Protein AF-A0A803LQV4-F1 (afdb_monomer)

Sequence (158 aa):
LRKDTLDCLPSLEFIVTSCVGIDHIDLSECRRRGISVANIGDAFSDDVADCAVGLLIDVLRKVSAAHRFVRAGSWPELEVFPLGSRFLVDGRIRGAGLDVFQNEPYVPKELFGLDNVVLSPHQAFFTPDSFKAAEDISVANLEAFFSNKPLISPIRRD

Solvent-accessible surface area (backbone atoms only — not comparable to full-atom values): 9248 Å² total; per-residue (Å²): 84,47,67,76,60,50,68,77,41,85,84,61,52,72,47,76,37,81,43,68,80,57,90,64,46,43,61,69,60,31,55,77,69,66,29,46,47,31,32,26,60,67,50,43,52,68,46,36,50,53,38,53,52,51,34,51,50,31,37,34,60,34,49,67,58,52,50,51,42,53,75,69,58,44,48,90,78,63,77,68,78,84,80,61,51,62,61,62,55,97,87,35,80,60,50,44,56,37,44,75,64,96,56,70,93,56,72,68,74,77,54,78,78,36,91,38,49,41,84,45,87,66,49,48,47,77,43,75,64,32,53,48,43,22,48,54,42,42,51,49,29,51,55,19,52,80,64,78,42,80,56,77,36,57,71,82,77,134

Structure (mmCIF, N/CA/C/O backbone):
data_AF-A0A803LQV4-F1
#
_entry.id   AF-A0A803LQV4-F1
#
loop_
_atom_site.group_PDB
_atom_site.id
_atom_site.type_symbol
_atom_site.label_atom_id
_atom_site.label_alt_id
_atom_site.label_comp_id
_atom_site.label_asym_id
_atom_site.label_entity_id
_atom_site.label_seq_id
_atom_site.pdbx_PDB_ins_code
_atom_site.Cartn_x
_atom_site.Cartn_y
_atom_site.Cartn_z
_atom_site.occupancy
_atom_site.B_iso_or_equiv
_atom_site.auth_seq_id
_atom_site.auth_comp_id
_atom_site.auth_asym_id
_atom_site.auth_atom_id
_atom_site.pdbx_PDB_model_num
ATOM 1 N N . LEU A 1 1 ? -13.040 -8.446 9.941 1.00 88.31 1 LEU A N 1
ATOM 2 C CA . LEU A 1 1 ? -14.122 -8.541 10.940 1.00 88.31 1 LEU A CA 1
ATOM 3 C C . LEU A 1 1 ? -15.467 -8.487 10.232 1.00 88.31 1 LEU A C 1
ATOM 5 O O . LEU A 1 1 ? -15.949 -7.410 9.905 1.00 88.31 1 LEU A O 1
ATOM 9 N N . ARG A 1 2 ? -16.019 -9.661 9.915 1.00 93.12 2 ARG A N 1
ATOM 10 C CA . ARG A 1 2 ? -17.361 -9.796 9.330 1.00 93.12 2 ARG A CA 1
ATOM 11 C C . ARG A 1 2 ? -18.373 -10.083 10.438 1.00 93.12 2 ARG A C 1
ATOM 13 O O . ARG A 1 2 ? -17.963 -10.414 11.551 1.00 93.12 2 ARG A O 1
ATOM 20 N N . LYS A 1 3 ? -19.665 -9.978 10.123 1.00 92.12 3 LYS A N 1
ATOM 21 C CA . LYS A 1 3 ? -20.773 -10.202 11.061 1.00 92.12 3 LYS A CA 1
ATOM 22 C C . LYS A 1 3 ? -20.588 -11.434 11.956 1.00 92.12 3 LYS A C 1
ATOM 24 O O . LYS A 1 3 ? -20.636 -11.279 13.168 1.00 92.12 3 LYS A O 1
ATOM 29 N N . ASP A 1 4 ? -20.271 -12.595 11.385 1.00 94.81 4 ASP A N 1
ATOM 30 C CA . ASP A 1 4 ? -20.110 -13.842 12.151 1.00 94.81 4 ASP A CA 1
ATOM 31 C C . ASP A 1 4 ? -19.009 -13.742 13.222 1.00 94.81 4 ASP A C 1
ATOM 33 O O . ASP A 1 4 ? -19.143 -14.269 14.320 1.00 94.81 4 ASP A O 1
ATOM 37 N N . THR A 1 5 ? -17.920 -13.016 12.938 1.00 95.56 5 THR A N 1
ATOM 38 C CA . THR A 1 5 ? -16.870 -12.745 13.932 1.00 95.56 5 THR A CA 1
ATOM 39 C C . THR A 1 5 ? -17.341 -11.749 14.987 1.00 95.56 5 THR A C 1
ATOM 41 O O . THR A 1 5 ? -17.034 -11.916 16.163 1.00 95.56 5 THR A O 1
ATOM 44 N N . LEU A 1 6 ? -18.076 -10.710 14.580 1.00 96.19 6 LEU A N 1
ATOM 45 C CA . LEU A 1 6 ? -18.623 -9.714 15.504 1.00 96.19 6 LEU A CA 1
ATOM 46 C C . LEU A 1 6 ? -19.654 -10.348 16.452 1.00 96.19 6 LEU A C 1
ATOM 48 O O . LEU A 1 6 ? -19.712 -9.972 17.618 1.00 96.19 6 LEU A O 1
ATOM 52 N N . ASP A 1 7 ? -20.451 -11.318 15.990 1.00 95.88 7 ASP A N 1
ATOM 53 C CA . ASP A 1 7 ? -21.406 -12.091 16.806 1.00 95.88 7 ASP A CA 1
ATOM 54 C C . ASP A 1 7 ? -20.731 -12.824 17.974 1.00 95.88 7 ASP A C 1
ATOM 56 O O . ASP A 1 7 ? -21.315 -12.928 19.051 1.00 95.88 7 ASP A O 1
ATOM 60 N N . CYS A 1 8 ? -19.477 -13.244 17.808 1.00 97.31 8 CYS A N 1
ATOM 61 C CA . CYS A 1 8 ? -18.690 -13.865 18.874 1.00 97.31 8 CYS A CA 1
ATOM 62 C C . CYS A 1 8 ? -18.144 -12.867 19.912 1.00 97.31 8 CYS A C 1
ATOM 64 O O . CYS A 1 8 ? -17.557 -13.295 20.905 1.00 97.31 8 CYS A O 1
ATOM 66 N N . LEU A 1 9 ? -18.299 -11.555 19.699 1.00 97.25 9 LEU A N 1
ATOM 67 C CA . LEU A 1 9 ? -17.712 -10.498 20.527 1.00 97.25 9 LEU A CA 1
ATOM 68 C C . LEU A 1 9 ? -18.803 -9.538 21.051 1.00 97.25 9 LEU A C 1
ATOM 70 O O . LEU A 1 9 ? -18.842 -8.370 20.661 1.00 97.25 9 LEU A O 1
ATOM 74 N N . PRO A 1 10 ? -19.707 -10.001 21.938 1.00 94.81 10 PRO A N 1
ATOM 75 C CA . PRO A 1 10 ? -20.885 -9.232 22.353 1.00 94.81 10 PRO A CA 1
ATOM 76 C C . PRO A 1 10 ? -20.559 -7.972 23.168 1.00 94.81 10 PRO A C 1
ATOM 78 O O . PRO A 1 10 ? -21.368 -7.050 23.193 1.00 94.81 10 PRO A O 1
ATOM 81 N N . SER A 1 11 ? -19.392 -7.925 23.816 1.00 97.44 11 SER A N 1
ATOM 82 C CA . SER A 1 11 ? -18.908 -6.771 24.590 1.00 97.44 11 SER A CA 1
ATOM 83 C C . SER A 1 11 ? -17.917 -5.899 23.811 1.00 97.44 11 SER A C 1
ATOM 85 O O . SER A 1 11 ? -17.228 -5.079 24.409 1.00 97.44 11 SER A O 1
ATOM 87 N N . LEU A 1 12 ? -17.755 -6.118 22.501 1.00 97.94 12 LEU A N 1
ATOM 88 C CA . LEU A 1 12 ? -16.858 -5.298 21.693 1.00 97.94 12 LEU A CA 1
ATOM 89 C C . LEU A 1 12 ? -17.450 -3.900 21.532 1.00 97.94 12 LEU A C 1
ATOM 91 O O . LEU A 1 12 ? -18.576 -3.764 21.068 1.00 97.94 12 LEU A O 1
ATOM 95 N N . GLU A 1 13 ? -16.667 -2.879 21.866 1.00 97.44 13 GLU A N 1
ATOM 96 C CA . GLU A 1 13 ? -17.078 -1.472 21.761 1.00 97.44 13 GLU A CA 1
ATOM 97 C C . GLU A 1 13 ? -16.186 -0.667 20.805 1.00 97.44 13 GLU A C 1
ATOM 99 O O . GLU A 1 13 ? -16.613 0.350 20.256 1.00 97.44 13 GLU A O 1
ATOM 104 N N . PHE A 1 14 ? -14.956 -1.133 20.561 1.00 97.44 14 PHE A N 1
ATOM 105 C CA . PHE A 1 14 ? -13.972 -0.406 19.769 1.00 97.44 14 PHE A CA 1
ATOM 106 C C . PHE A 1 14 ? -13.062 -1.325 18.954 1.00 97.44 14 PHE A C 1
ATOM 108 O O . PHE A 1 14 ? -12.591 -2.352 19.441 1.00 97.44 14 PHE A O 1
ATOM 115 N N . ILE A 1 15 ? -12.798 -0.925 17.710 1.00 96.81 15 ILE A N 1
ATOM 116 C CA . ILE A 1 15 ? -11.828 -1.544 16.808 1.00 96.81 15 ILE A CA 1
ATOM 117 C C . ILE A 1 15 ? -10.844 -0.462 16.357 1.00 96.81 15 ILE A C 1
ATOM 119 O O . ILE A 1 15 ? -11.254 0.549 15.789 1.00 96.81 15 ILE A O 1
ATOM 123 N N . VAL A 1 16 ? -9.549 -0.706 16.540 1.00 96.69 16 VAL A N 1
ATOM 124 C CA . VAL A 1 16 ? -8.472 0.085 15.933 1.00 96.69 16 VAL A CA 1
ATOM 125 C C . VAL A 1 16 ? -7.663 -0.804 14.995 1.00 96.69 16 VAL A C 1
ATOM 127 O O . VAL A 1 16 ? -7.296 -1.921 15.364 1.00 96.69 16 VAL A O 1
ATOM 130 N N . THR A 1 17 ? -7.406 -0.340 13.773 1.00 94.56 17 THR A N 1
ATOM 131 C CA . THR A 1 17 ? -6.538 -1.037 12.815 1.00 94.56 17 THR A CA 1
ATOM 132 C C . THR A 1 17 ? -5.203 -0.333 12.675 1.00 94.56 17 THR A C 1
ATOM 134 O O . THR A 1 17 ? -5.166 0.880 12.504 1.00 94.56 17 THR A O 1
ATOM 137 N N . SER A 1 18 ? -4.119 -1.106 12.621 1.00 89.31 18 SER A N 1
ATOM 138 C CA . SER A 1 18 ? -2.765 -0.614 12.313 1.00 89.31 18 SER A CA 1
ATOM 139 C C . SER A 1 18 ? -2.503 -0.445 10.806 1.00 89.31 18 SER A C 1
ATOM 141 O O . SER A 1 18 ? -1.358 -0.383 10.378 1.00 89.31 18 SER A O 1
ATOM 143 N N . CYS A 1 19 ? -3.565 -0.392 9.996 1.00 88.12 19 CYS A N 1
ATOM 144 C CA . CYS A 1 19 ? -3.533 -0.178 8.548 1.00 88.12 19 CYS A CA 1
ATOM 145 C C . CYS A 1 19 ? -4.562 0.891 8.172 1.00 88.12 19 CYS A C 1
ATOM 147 O O . CYS A 1 19 ? -5.552 1.054 8.886 1.00 88.12 19 CYS A O 1
ATOM 149 N N . VAL A 1 20 ? -4.376 1.561 7.031 1.00 91.50 20 VAL A N 1
ATOM 150 C CA . VAL A 1 20 ? -5.340 2.548 6.507 1.00 91.50 20 VAL A CA 1
ATOM 151 C C . VAL A 1 20 ? -6.601 1.875 5.950 1.00 91.50 20 VAL A C 1
ATOM 153 O O . VAL A 1 20 ? -7.710 2.351 6.190 1.00 91.50 20 VAL A O 1
ATOM 156 N N . GLY A 1 21 ? -6.435 0.772 5.210 1.00 89.94 21 GLY A N 1
ATOM 157 C CA . GLY A 1 21 ? -7.522 0.062 4.532 1.00 89.94 21 GLY A CA 1
ATOM 158 C C . GLY A 1 21 ? -8.490 -0.626 5.496 1.00 89.94 21 GLY A C 1
ATOM 159 O O . GLY A 1 21 ? -8.078 -1.239 6.479 1.00 89.94 21 GLY A O 1
ATOM 160 N N . ILE A 1 22 ? -9.785 -0.560 5.183 1.00 92.50 22 ILE A N 1
ATOM 161 C CA . ILE A 1 22 ? -10.882 -1.014 6.058 1.00 92.50 22 ILE A CA 1
ATOM 162 C C . ILE A 1 22 ? -11.845 -1.992 5.374 1.00 92.50 22 ILE A C 1
ATOM 164 O O . ILE A 1 22 ? -12.842 -2.391 5.970 1.00 92.50 22 ILE A O 1
ATOM 168 N N . ASP A 1 23 ? -11.543 -2.443 4.153 1.00 91.56 23 ASP A N 1
ATOM 169 C CA . ASP A 1 23 ? -12.420 -3.314 3.344 1.00 91.56 23 ASP A CA 1
ATOM 170 C C . ASP A 1 23 ? -12.748 -4.653 4.021 1.00 91.56 23 ASP A C 1
ATOM 172 O O . ASP A 1 23 ? -13.754 -5.314 3.737 1.00 91.56 23 ASP A O 1
ATOM 176 N N . HIS A 1 24 ? -11.890 -5.064 4.951 1.00 90.25 24 HIS A N 1
ATOM 177 C CA . HIS A 1 24 ? -12.022 -6.283 5.731 1.00 90.25 24 HIS A CA 1
ATOM 178 C C . HIS A 1 24 ? -12.933 -6.125 6.963 1.00 90.25 24 HIS A C 1
ATOM 180 O O . HIS A 1 24 ? -13.193 -7.125 7.638 1.00 90.25 24 HIS A O 1
ATOM 186 N N . ILE A 1 25 ? -13.436 -4.925 7.273 1.00 94.31 25 ILE A N 1
ATOM 187 C CA . ILE A 1 25 ? -14.325 -4.637 8.410 1.00 94.31 25 ILE A CA 1
ATOM 188 C C . ILE A 1 25 ? -15.740 -4.354 7.901 1.00 94.31 25 ILE A C 1
ATOM 190 O O . ILE A 1 25 ? -15.949 -3.543 7.006 1.00 94.31 25 ILE A O 1
ATOM 194 N N . ASP A 1 26 ? -16.732 -5.023 8.484 1.00 94.94 26 ASP A N 1
ATOM 195 C CA . ASP A 1 26 ? -18.145 -4.731 8.246 1.00 94.94 26 ASP A CA 1
ATOM 196 C C . ASP A 1 26 ? -18.574 -3.479 9.030 1.00 94.94 26 ASP A C 1
ATOM 198 O O . ASP A 1 26 ? -19.072 -3.552 10.154 1.00 94.94 26 ASP A O 1
ATOM 202 N N . LEU A 1 27 ? -18.323 -2.306 8.446 1.00 94.50 27 LEU A N 1
ATOM 203 C CA . LEU A 1 27 ? -18.600 -1.013 9.081 1.00 94.50 27 LEU A CA 1
ATOM 204 C C . LEU A 1 27 ? -20.094 -0.792 9.341 1.00 94.50 27 LEU A C 1
ATOM 206 O O . LEU A 1 27 ? -20.454 -0.150 10.328 1.00 94.50 27 LEU A O 1
ATOM 210 N N . SER A 1 28 ? -20.961 -1.321 8.474 1.00 93.88 28 SER A N 1
ATOM 211 C CA . SER A 1 28 ? -22.413 -1.236 8.643 1.00 93.88 28 SER A CA 1
ATOM 212 C C . SER A 1 28 ? -22.855 -1.995 9.890 1.00 93.88 28 SER A C 1
ATOM 214 O O . SER A 1 28 ? -23.633 -1.473 10.691 1.00 93.88 28 SER A O 1
ATOM 216 N N . GLU A 1 29 ? -22.312 -3.191 10.098 1.00 95.00 29 GLU A N 1
ATOM 217 C CA . GLU A 1 29 ? -22.603 -3.989 11.282 1.00 95.00 29 GLU A CA 1
ATOM 218 C C . GLU A 1 29 ? -21.983 -3.401 12.556 1.00 95.00 29 GLU A C 1
ATOM 220 O O . GLU A 1 29 ? -22.648 -3.368 13.594 1.00 95.00 29 GLU A O 1
ATOM 225 N N . CYS A 1 30 ? -20.760 -2.863 12.483 1.00 95.62 30 CYS A N 1
ATOM 226 C CA . CYS A 1 30 ? -20.162 -2.112 13.591 1.00 95.62 30 CYS A CA 1
ATOM 227 C C . CYS A 1 30 ? -21.058 -0.936 14.005 1.00 95.62 30 CYS A C 1
ATOM 229 O O . CYS A 1 30 ? -21.395 -0.801 15.182 1.00 95.62 30 CYS A O 1
ATOM 231 N N . ARG A 1 31 ? -21.537 -0.143 13.035 1.00 93.50 31 ARG A N 1
ATOM 232 C CA . ARG A 1 31 ? -22.450 0.988 13.272 1.00 93.50 31 ARG A CA 1
ATOM 233 C C . ARG A 1 31 ? -23.747 0.533 13.941 1.00 93.50 31 ARG A C 1
ATOM 235 O O . ARG A 1 31 ? -24.173 1.145 14.915 1.00 93.50 31 ARG A O 1
ATOM 242 N N . ARG A 1 32 ? -24.353 -0.561 13.462 1.00 94.44 32 ARG A N 1
ATOM 243 C CA . ARG A 1 32 ? -25.589 -1.131 14.030 1.00 94.44 32 ARG A CA 1
ATOM 244 C C . ARG A 1 32 ? -25.444 -1.495 15.512 1.00 94.44 32 ARG A C 1
ATOM 246 O O . ARG A 1 32 ? -26.420 -1.415 16.253 1.00 94.44 32 ARG A O 1
ATOM 253 N N . ARG A 1 33 ? -24.246 -1.905 15.935 1.00 95.00 33 ARG A N 1
ATOM 254 C CA . ARG A 1 33 ? -23.927 -2.303 17.316 1.00 95.00 33 ARG A CA 1
ATOM 255 C C . ARG A 1 33 ? -23.383 -1.168 18.184 1.00 95.00 33 ARG A C 1
ATOM 257 O O . ARG A 1 33 ? -23.148 -1.392 19.363 1.00 95.00 33 ARG A O 1
ATOM 264 N N . GLY A 1 34 ? -23.171 0.022 17.621 1.00 95.19 34 GLY A N 1
ATOM 265 C CA . GLY A 1 34 ? -22.516 1.124 18.330 1.00 95.19 34 GLY A CA 1
ATOM 266 C C . GLY A 1 34 ? -21.007 0.929 18.525 1.00 95.19 34 GLY A C 1
ATOM 267 O O . GLY A 1 34 ? -20.422 1.578 19.384 1.00 95.19 34 GLY A O 1
ATOM 268 N N . ILE A 1 35 ? -20.372 0.057 17.736 1.00 97.00 35 ILE A N 1
ATOM 269 C CA . ILE A 1 35 ? -18.927 -0.185 17.788 1.00 97.00 35 ILE A CA 1
ATOM 270 C C . ILE A 1 35 ? -18.211 0.951 17.064 1.00 97.00 35 ILE A C 1
ATOM 272 O O . ILE A 1 35 ? -18.431 1.178 15.870 1.00 97.00 35 ILE A O 1
ATOM 276 N N . SER A 1 36 ? -17.324 1.639 17.775 1.00 96.25 36 SER A N 1
ATOM 277 C CA . SER A 1 36 ? -16.459 2.663 17.190 1.00 96.25 36 SER A CA 1
ATOM 278 C C . SER A 1 36 ? -15.322 2.018 16.394 1.00 96.25 36 SER A C 1
ATOM 280 O O . SER A 1 36 ? -14.786 0.982 16.787 1.00 96.25 36 SER A O 1
ATOM 282 N N . VAL A 1 37 ? -14.929 2.631 15.276 1.00 96.94 37 VAL A N 1
ATOM 283 C CA . VAL A 1 37 ? -13.830 2.139 14.432 1.00 96.94 37 VAL A CA 1
ATOM 284 C C . VAL A 1 37 ? -12.853 3.276 14.149 1.00 96.94 37 VAL A C 1
ATOM 286 O O . VAL A 1 37 ? -13.270 4.364 13.749 1.00 96.94 37 VAL A O 1
ATOM 289 N N . ALA A 1 38 ? -11.563 3.022 14.337 1.00 97.19 38 ALA A N 1
ATOM 290 C CA . ALA A 1 38 ? -10.467 3.913 13.968 1.00 97.19 38 ALA A CA 1
ATOM 291 C C . ALA A 1 38 ? -9.410 3.159 13.154 1.00 97.19 38 ALA A C 1
ATOM 293 O O . ALA A 1 38 ? -9.280 1.938 13.254 1.00 97.19 38 ALA A O 1
ATOM 294 N N . ASN A 1 39 ? -8.645 3.900 12.363 1.00 96.38 39 ASN A N 1
ATOM 295 C CA . ASN A 1 39 ? -7.471 3.394 11.655 1.00 96.38 39 ASN A CA 1
ATOM 296 C C . ASN A 1 39 ? -6.258 4.282 11.970 1.00 96.38 39 ASN A C 1
ATOM 298 O O . ASN A 1 39 ? -6.326 5.125 12.858 1.00 96.38 39 ASN A O 1
ATOM 302 N N . ILE A 1 40 ? -5.159 4.145 11.236 1.00 95.69 40 ILE A N 1
ATOM 303 C CA . ILE A 1 40 ? -3.964 4.992 11.409 1.00 95.69 40 ILE A CA 1
ATOM 304 C C . ILE A 1 40 ? -3.996 6.314 10.618 1.00 95.69 40 ILE A C 1
ATOM 306 O O . ILE A 1 40 ? -2.967 6.960 10.468 1.00 95.69 40 ILE A O 1
ATOM 310 N N . GLY A 1 41 ? -5.145 6.719 10.071 1.00 92.12 41 GLY A N 1
ATOM 311 C CA . GLY A 1 41 ? -5.258 7.954 9.295 1.00 92.12 41 GLY A CA 1
ATOM 312 C C . GLY A 1 41 ? -4.372 7.960 8.048 1.00 92.12 41 GLY A C 1
ATOM 313 O O . GLY A 1 41 ? -4.476 7.074 7.201 1.00 92.12 41 GLY A O 1
ATOM 314 N N . ASP A 1 42 ? -3.531 8.981 7.936 1.00 91.94 42 ASP A N 1
ATOM 315 C CA . ASP A 1 42 ? -2.638 9.277 6.816 1.00 91.94 42 ASP A CA 1
ATOM 316 C C . ASP A 1 42 ? -1.171 8.905 7.091 1.00 91.94 42 ASP A C 1
ATOM 318 O O . ASP A 1 42 ? -0.305 9.279 6.303 1.00 91.94 42 ASP A O 1
ATOM 322 N N . ALA A 1 43 ? -0.900 8.116 8.140 1.00 92.94 43 ALA A N 1
ATOM 323 C CA . ALA A 1 43 ? 0.443 7.778 8.632 1.00 92.94 43 ALA A CA 1
ATOM 324 C C . ALA A 1 43 ? 1.431 7.249 7.578 1.00 92.94 43 ALA A C 1
ATOM 326 O O . ALA A 1 43 ? 2.635 7.348 7.772 1.00 92.94 43 ALA A O 1
ATOM 327 N N . PHE A 1 44 ? 0.930 6.663 6.489 1.00 94.12 44 PHE A N 1
ATOM 328 C CA . PHE A 1 44 ? 1.741 6.062 5.426 1.00 94.12 44 PHE A CA 1
ATOM 329 C C . PHE A 1 44 ? 1.835 6.924 4.160 1.00 94.12 44 PHE A C 1
ATOM 331 O O . PHE A 1 44 ? 2.423 6.488 3.175 1.00 94.12 44 PHE A O 1
ATOM 338 N N . SER A 1 45 ? 1.204 8.101 4.129 1.00 93.62 45 SER A N 1
ATOM 339 C CA . SER A 1 45 ? 0.964 8.831 2.874 1.00 93.62 45 SER A CA 1
ATOM 340 C C . SER A 1 45 ? 2.250 9.226 2.159 1.00 93.62 45 SER A C 1
ATOM 342 O O . SER A 1 45 ? 2.342 9.034 0.947 1.00 93.62 45 SER A O 1
ATOM 344 N N . ASP A 1 46 ? 3.234 9.731 2.903 1.00 94.31 46 ASP A N 1
ATOM 345 C CA . ASP A 1 46 ? 4.494 10.206 2.332 1.00 94.31 46 ASP A CA 1
ATOM 346 C C . ASP A 1 46 ? 5.326 9.038 1.780 1.00 94.31 46 ASP A C 1
ATOM 348 O O . ASP A 1 46 ? 5.699 9.051 0.608 1.00 94.31 46 ASP A O 1
ATOM 352 N N . ASP A 1 47 ? 5.511 7.970 2.561 1.00 96.06 47 ASP A N 1
ATOM 353 C CA . ASP A 1 47 ? 6.280 6.796 2.124 1.00 96.06 47 ASP A CA 1
ATOM 354 C C . ASP A 1 47 ? 5.629 6.082 0.930 1.00 96.06 47 ASP A C 1
ATOM 356 O O . ASP A 1 47 ? 6.304 5.693 -0.029 1.00 96.06 47 ASP A O 1
ATOM 360 N N . VAL A 1 48 ? 4.295 5.968 0.931 1.00 96.31 48 VAL A N 1
ATOM 361 C CA . VAL A 1 48 ? 3.559 5.391 -0.202 1.00 96.31 48 VAL A CA 1
ATOM 362 C C . VAL A 1 48 ? 3.725 6.249 -1.459 1.00 96.31 48 VAL A C 1
ATOM 364 O O . VAL A 1 48 ? 3.879 5.701 -2.558 1.00 96.31 48 VAL A O 1
ATOM 367 N N . ALA A 1 49 ? 3.724 7.578 -1.324 1.00 96.81 49 ALA A N 1
ATOM 368 C CA . ALA A 1 49 ? 3.963 8.488 -2.440 1.00 96.81 49 ALA A CA 1
ATOM 369 C C . ALA A 1 49 ? 5.396 8.360 -2.984 1.00 96.81 49 ALA A C 1
ATOM 371 O O . ALA A 1 49 ? 5.579 8.256 -4.203 1.00 96.81 49 ALA A O 1
ATOM 372 N N . ASP A 1 50 ? 6.394 8.284 -2.105 1.00 96.88 50 ASP A N 1
ATOM 373 C CA . ASP A 1 50 ? 7.796 8.086 -2.479 1.00 96.88 50 ASP A CA 1
ATOM 374 C C . ASP A 1 50 ? 8.003 6.756 -3.210 1.00 96.88 50 ASP A C 1
ATOM 376 O O . ASP A 1 50 ? 8.642 6.713 -4.270 1.00 96.88 50 ASP A O 1
ATOM 380 N N . CYS A 1 51 ? 7.396 5.673 -2.719 1.00 97.31 51 CYS A N 1
ATOM 381 C CA . CYS A 1 51 ? 7.445 4.374 -3.384 1.00 97.31 51 CYS A CA 1
ATOM 382 C C . CYS A 1 51 ? 6.812 4.424 -4.784 1.00 97.31 51 CYS A C 1
ATOM 384 O O . CYS A 1 51 ? 7.391 3.917 -5.750 1.00 97.31 51 CYS A O 1
ATOM 386 N N . ALA A 1 52 ? 5.660 5.087 -4.932 1.00 97.31 52 ALA A N 1
ATOM 387 C CA . ALA A 1 52 ? 4.992 5.234 -6.224 1.00 97.31 52 ALA A CA 1
ATOM 388 C C . ALA A 1 52 ? 5.869 5.978 -7.247 1.00 97.31 52 ALA A C 1
ATOM 390 O O . ALA A 1 52 ? 5.983 5.552 -8.404 1.00 97.31 52 ALA A O 1
ATOM 391 N N . VAL A 1 53 ? 6.537 7.058 -6.828 1.00 96.75 53 VAL A N 1
ATOM 392 C CA . VAL A 1 53 ? 7.492 7.794 -7.672 1.00 96.75 53 VAL A CA 1
ATOM 393 C C . VAL A 1 53 ? 8.713 6.930 -7.998 1.00 96.75 53 VAL A C 1
ATOM 395 O O . VAL A 1 53 ? 9.147 6.897 -9.154 1.00 96.75 53 VAL A O 1
ATOM 398 N N . GLY A 1 54 ? 9.238 6.187 -7.023 1.00 96.75 54 GLY A N 1
ATOM 399 C CA . GLY A 1 54 ? 10.352 5.257 -7.212 1.00 96.75 54 GLY A CA 1
ATOM 400 C C . GLY A 1 54 ? 10.055 4.192 -8.270 1.00 96.75 54 GLY A C 1
ATOM 401 O O . GLY A 1 54 ? 10.835 4.017 -9.210 1.00 96.75 54 GLY A O 1
ATOM 402 N N . LEU A 1 55 ? 8.889 3.546 -8.183 1.00 96.00 55 LEU A N 1
ATOM 403 C CA . LEU A 1 55 ? 8.425 2.561 -9.165 1.00 96.00 55 LEU A CA 1
ATOM 404 C C . LEU A 1 55 ? 8.258 3.172 -10.561 1.00 96.00 55 LEU A C 1
ATOM 406 O O . LEU A 1 55 ? 8.668 2.565 -11.551 1.00 96.00 55 LEU A O 1
ATOM 410 N N . LEU A 1 56 ? 7.705 4.384 -10.661 1.00 93.88 56 LEU A N 1
ATOM 411 C CA . LEU A 1 56 ? 7.574 5.091 -11.937 1.00 93.88 56 LEU A CA 1
ATOM 412 C C . LEU A 1 56 ? 8.942 5.359 -12.581 1.00 93.88 56 LEU A C 1
ATOM 414 O O . LEU A 1 56 ? 9.130 5.098 -13.773 1.00 93.88 56 LEU A O 1
ATOM 418 N N . ILE A 1 57 ? 9.900 5.874 -11.807 1.00 93.38 57 ILE A N 1
ATOM 419 C CA . ILE A 1 57 ? 11.258 6.147 -12.291 1.00 93.38 57 ILE A CA 1
ATOM 420 C C . ILE A 1 57 ? 11.921 4.852 -12.757 1.00 93.38 57 ILE A C 1
ATOM 422 O O . ILE A 1 57 ? 12.510 4.832 -13.841 1.00 93.38 57 ILE A O 1
ATOM 426 N N . ASP A 1 58 ? 11.803 3.774 -11.983 1.00 94.81 58 ASP A N 1
ATOM 427 C CA . ASP A 1 58 ? 12.395 2.487 -12.333 1.00 94.81 58 ASP A CA 1
ATOM 428 C C . ASP A 1 58 ? 11.809 1.931 -13.636 1.00 94.81 58 ASP A C 1
ATOM 430 O O . ASP A 1 58 ? 12.557 1.594 -14.550 1.00 94.81 58 ASP A O 1
ATOM 434 N N . VAL A 1 59 ? 10.486 1.957 -13.812 1.00 92.62 59 VAL A N 1
ATOM 435 C CA . VAL A 1 59 ? 9.839 1.530 -15.067 1.00 92.62 59 VAL A CA 1
ATOM 436 C C . VAL A 1 59 ? 10.344 2.332 -16.272 1.00 92.62 59 VAL A C 1
ATOM 438 O O . VAL A 1 59 ? 10.665 1.765 -17.320 1.00 92.62 59 VAL A O 1
ATOM 441 N N . LEU A 1 60 ? 10.431 3.658 -16.147 1.00 90.25 60 LEU A N 1
ATOM 442 C CA . LEU A 1 60 ? 10.826 4.537 -17.254 1.00 90.25 60 LEU A CA 1
ATOM 443 C C . LEU A 1 60 ? 12.309 4.403 -17.611 1.00 90.25 60 LEU A C 1
ATOM 445 O O . LEU A 1 60 ? 12.688 4.479 -18.785 1.00 90.25 60 LEU A O 1
ATOM 449 N N . ARG A 1 61 ? 13.159 4.243 -16.594 1.00 90.81 61 ARG A N 1
ATOM 450 C CA . ARG A 1 61 ? 14.621 4.309 -16.722 1.00 90.81 61 ARG A CA 1
ATOM 451 C C . ARG A 1 61 ? 15.305 2.955 -16.635 1.00 90.81 61 ARG A C 1
ATOM 453 O O . ARG A 1 61 ? 16.502 2.893 -16.899 1.00 90.81 61 ARG A O 1
ATOM 460 N N . LYS A 1 62 ? 14.547 1.897 -16.345 1.00 92.56 62 LYS A N 1
ATOM 461 C CA . LYS A 1 62 ? 15.011 0.517 -16.199 1.00 92.56 62 LYS A CA 1
ATOM 462 C C . LYS A 1 62 ? 16.124 0.393 -15.156 1.00 92.56 62 LYS A C 1
ATOM 464 O O . LYS A 1 62 ? 17.105 -0.304 -15.398 1.00 92.56 62 LYS A O 1
ATOM 469 N N . VAL A 1 63 ? 16.003 1.080 -14.018 1.00 93.38 63 VAL A N 1
ATOM 470 C C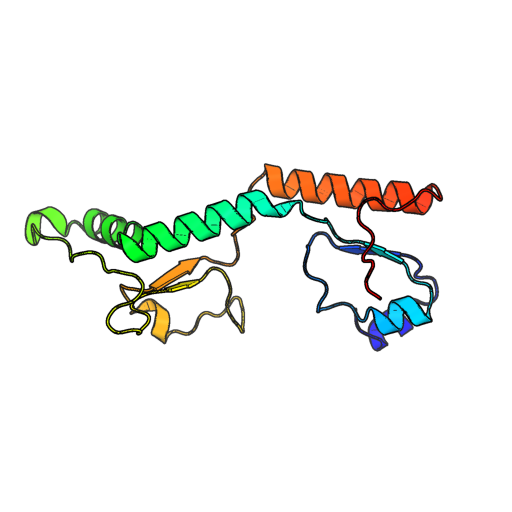A . VAL A 1 63 ? 17.069 1.158 -13.000 1.00 93.38 63 VAL A CA 1
ATOM 471 C C . VAL A 1 63 ? 17.395 -0.230 -12.448 1.00 93.38 63 VAL A C 1
ATOM 473 O O . VAL A 1 63 ? 18.551 -0.653 -12.480 1.00 93.38 63 VAL A O 1
ATOM 476 N N . SER A 1 64 ? 16.384 -0.988 -12.024 1.00 92.56 64 SER A N 1
ATOM 477 C CA . SER A 1 64 ? 16.556 -2.343 -11.494 1.00 92.56 64 SER A CA 1
ATOM 478 C C . SER A 1 64 ? 17.041 -3.329 -12.554 1.00 92.56 64 SER A C 1
ATOM 480 O O . SER A 1 64 ? 17.861 -4.201 -12.266 1.00 92.56 64 SER A O 1
ATOM 482 N N . ALA A 1 65 ? 16.579 -3.198 -13.800 1.00 91.50 65 ALA A N 1
ATOM 483 C CA . ALA A 1 65 ? 17.055 -4.042 -14.895 1.00 91.50 65 ALA A CA 1
ATOM 484 C C . ALA A 1 65 ? 18.521 -3.734 -15.256 1.00 91.50 65 ALA A C 1
ATOM 486 O O . ALA A 1 65 ? 19.309 -4.662 -15.434 1.00 91.50 65 ALA A O 1
ATOM 487 N N . ALA A 1 66 ? 18.914 -2.457 -15.278 1.00 92.19 66 ALA A N 1
ATOM 488 C CA . ALA A 1 66 ? 20.299 -2.034 -15.482 1.00 92.19 66 ALA A CA 1
ATOM 489 C C . ALA A 1 66 ? 21.208 -2.542 -14.356 1.00 92.19 66 ALA A C 1
ATOM 491 O O . ALA A 1 66 ? 22.291 -3.062 -14.618 1.00 92.19 66 ALA A O 1
ATOM 492 N N . HIS A 1 67 ? 20.741 -2.478 -13.105 1.00 93.94 67 HIS A N 1
ATOM 493 C CA . HIS A 1 67 ? 21.448 -3.057 -11.964 1.00 93.94 67 HIS A CA 1
ATOM 494 C C . HIS A 1 67 ? 21.706 -4.561 -12.153 1.00 93.94 67 HIS A C 1
ATOM 496 O O . HIS A 1 67 ? 22.840 -5.016 -11.990 1.00 93.94 67 HIS A O 1
ATOM 502 N N . ARG A 1 68 ? 20.681 -5.338 -12.540 1.00 91.75 68 ARG A N 1
ATOM 503 C CA . ARG A 1 68 ? 20.828 -6.780 -12.815 1.00 91.75 68 ARG A CA 1
ATOM 504 C C . ARG A 1 68 ? 21.793 -7.053 -13.969 1.00 91.75 68 ARG A C 1
ATOM 506 O O . ARG A 1 68 ? 22.634 -7.935 -13.840 1.00 91.75 68 ARG A O 1
ATOM 513 N N . PHE A 1 69 ? 21.712 -6.278 -15.048 1.00 91.88 69 PHE A N 1
ATOM 514 C CA . PHE A 1 69 ? 22.595 -6.395 -16.212 1.00 91.88 69 PHE A CA 1
ATOM 515 C C . PHE A 1 69 ? 24.074 -6.203 -15.849 1.00 91.88 69 PHE A C 1
ATOM 517 O O . PHE A 1 69 ? 24.919 -7.016 -16.221 1.00 91.88 69 PHE A O 1
ATOM 524 N N . VAL A 1 70 ? 24.391 -5.169 -15.063 1.00 94.19 70 VAL A N 1
ATOM 525 C CA . VAL A 1 70 ? 25.767 -4.924 -14.603 1.00 94.19 70 VAL A CA 1
ATOM 526 C C . VAL A 1 70 ? 26.236 -6.035 -13.664 1.00 94.19 70 VAL A C 1
ATOM 528 O O . VAL A 1 70 ? 27.348 -6.536 -13.818 1.00 94.19 70 VAL A O 1
ATOM 531 N N . ARG A 1 71 ? 25.393 -6.476 -12.720 1.00 94.75 71 ARG A N 1
ATOM 532 C CA . ARG A 1 71 ? 25.743 -7.563 -11.786 1.00 94.75 71 ARG A CA 1
ATOM 533 C C . ARG A 1 71 ? 25.927 -8.920 -12.454 1.00 94.75 71 ARG A C 1
ATOM 535 O O . ARG A 1 71 ? 26.670 -9.739 -11.924 1.00 94.75 71 ARG A O 1
ATOM 542 N N . ALA A 1 72 ? 25.273 -9.148 -13.588 1.00 92.94 72 ALA A N 1
ATOM 543 C CA . ALA A 1 72 ? 25.476 -10.334 -14.409 1.00 92.94 72 ALA A CA 1
ATOM 544 C C . ALA A 1 72 ? 26.808 -10.308 -15.184 1.00 92.94 72 ALA A C 1
ATOM 546 O O . ALA A 1 72 ? 27.145 -11.295 -15.827 1.00 92.94 72 ALA A O 1
ATOM 547 N N . GLY A 1 73 ? 27.563 -9.202 -15.140 1.00 93.25 73 GLY A N 1
ATOM 548 C CA . GLY A 1 73 ? 28.814 -9.054 -15.885 1.00 93.25 73 GLY A CA 1
ATOM 549 C C . GLY A 1 73 ? 28.611 -8.818 -17.382 1.00 93.25 73 GLY A C 1
ATOM 550 O O . GLY A 1 73 ? 29.572 -8.876 -18.134 1.00 93.25 73 GLY A O 1
ATOM 551 N N . SER A 1 74 ? 27.388 -8.522 -17.829 1.00 91.25 74 SER A N 1
ATOM 552 C CA . SER A 1 74 ? 27.059 -8.410 -19.256 1.00 91.25 74 SER A CA 1
ATOM 553 C C . SER A 1 74 ? 27.536 -7.107 -19.905 1.00 91.25 74 SER A C 1
ATOM 555 O O . SER A 1 74 ? 27.552 -6.992 -21.129 1.00 91.25 74 SER A O 1
ATOM 557 N N . TRP A 1 75 ? 27.915 -6.103 -19.110 1.00 90.31 75 TRP A N 1
ATOM 558 C CA . TRP A 1 75 ? 28.266 -4.783 -19.636 1.00 90.31 75 TRP A CA 1
ATOM 559 C C . TRP A 1 75 ? 29.550 -4.774 -20.486 1.00 90.31 75 TRP A C 1
ATOM 561 O O . TRP A 1 75 ? 29.484 -4.254 -21.599 1.00 90.31 75 TRP A O 1
ATOM 571 N N . PRO A 1 76 ? 30.674 -5.383 -20.063 1.00 89.88 76 PRO A N 1
ATOM 572 C CA . PRO A 1 76 ? 31.876 -5.460 -20.897 1.00 89.88 76 PRO A CA 1
ATOM 573 C C . PRO A 1 76 ? 31.703 -6.283 -22.182 1.00 89.88 76 PRO A C 1
ATOM 575 O O . PRO A 1 76 ? 32.493 -6.122 -23.102 1.00 89.88 76 PRO A O 1
ATOM 578 N N . GLU A 1 77 ? 30.709 -7.175 -22.242 1.00 84.38 77 GLU A N 1
ATOM 579 C CA . GLU A 1 77 ? 30.493 -8.064 -23.393 1.00 84.38 77 GLU A CA 1
ATOM 580 C C .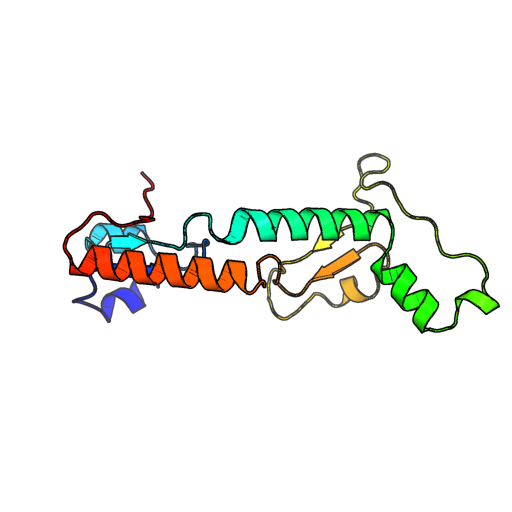 GLU A 1 77 ? 29.555 -7.463 -24.442 1.00 84.38 77 GLU A C 1
ATOM 582 O O . GLU A 1 77 ? 29.790 -7.602 -25.640 1.00 84.38 77 GLU A O 1
ATOM 587 N N . LEU A 1 78 ? 28.470 -6.821 -24.000 1.00 80.75 78 LEU A N 1
ATOM 588 C CA . LEU A 1 78 ? 27.424 -6.313 -24.891 1.00 80.75 78 LEU A CA 1
ATOM 589 C C . LEU A 1 78 ? 27.564 -4.817 -25.197 1.00 80.75 78 LEU A C 1
ATOM 591 O O . LEU A 1 78 ? 26.963 -4.360 -26.166 1.00 80.75 78 LEU A O 1
ATOM 595 N N . GLU A 1 79 ? 28.308 -4.064 -24.372 1.00 75.25 79 GLU A N 1
ATOM 596 C CA . GLU A 1 79 ? 28.561 -2.605 -24.409 1.00 75.25 79 GLU A CA 1
ATOM 597 C C . GLU A 1 79 ? 27.321 -1.680 -24.410 1.00 75.25 79 GLU A C 1
ATOM 599 O O . GLU A 1 79 ? 27.410 -0.519 -24.005 1.00 75.25 79 GLU A O 1
ATOM 604 N N . VAL A 1 80 ? 26.144 -2.180 -24.788 1.00 83.56 80 VAL A N 1
ATOM 605 C CA . VAL A 1 80 ? 24.900 -1.429 -24.963 1.00 83.56 80 VAL A CA 1
ATOM 606 C C . VAL A 1 80 ? 23.797 -2.035 -24.099 1.00 83.56 80 VAL A C 1
ATOM 608 O O . VAL A 1 80 ? 23.434 -3.202 -24.237 1.00 83.56 80 VAL A O 1
ATOM 611 N N . PHE A 1 81 ? 23.214 -1.211 -23.228 1.00 85.81 81 PHE A N 1
ATOM 612 C CA . PHE A 1 81 ? 22.031 -1.562 -22.443 1.00 85.81 81 PHE A CA 1
ATOM 613 C C . PHE A 1 81 ? 20.745 -1.108 -23.164 1.00 85.81 81 PHE A C 1
ATOM 615 O O . PHE A 1 81 ? 20.728 -0.004 -23.722 1.00 85.81 81 PHE A O 1
ATOM 622 N N . PRO A 1 82 ? 19.653 -1.903 -23.162 1.00 83.19 82 PRO A N 1
ATOM 623 C CA . PRO A 1 82 ? 18.410 -1.530 -23.831 1.00 83.19 82 PRO A CA 1
ATOM 624 C C . PRO A 1 82 ? 17.856 -0.174 -23.384 1.00 83.19 82 PRO A C 1
ATOM 626 O O . PRO A 1 82 ? 17.764 0.119 -22.192 1.00 83.19 82 PRO A O 1
ATOM 629 N N . LEU A 1 83 ? 17.398 0.627 -24.350 1.00 80.38 83 LEU A N 1
ATOM 630 C CA . LEU A 1 83 ? 16.811 1.939 -24.082 1.00 80.38 83 LEU A CA 1
ATOM 631 C C . LEU A 1 83 ? 15.599 1.845 -23.140 1.00 80.38 83 LEU A C 1
ATOM 633 O O . LEU A 1 83 ? 14.832 0.872 -23.160 1.00 80.38 83 LEU A O 1
ATOM 637 N N . GLY A 1 84 ? 15.421 2.892 -22.333 1.00 77.50 84 GLY A N 1
ATOM 638 C CA . GLY A 1 84 ? 14.203 3.120 -21.557 1.00 77.50 84 GLY A CA 1
ATOM 639 C C . GLY A 1 84 ? 12.988 3.373 -22.453 1.00 77.50 84 GLY A C 1
ATOM 640 O O . GLY A 1 84 ? 13.099 3.483 -23.676 1.00 77.50 84 GLY A O 1
ATOM 641 N N . SER A 1 85 ? 11.809 3.474 -21.846 1.00 71.19 85 SER A N 1
ATOM 642 C CA . SER A 1 85 ? 10.554 3.673 -22.580 1.00 71.19 85 SER A CA 1
ATOM 643 C C . SER A 1 85 ? 9.753 4.839 -22.011 1.00 71.19 85 SER A C 1
ATOM 645 O O . SER A 1 85 ? 9.881 5.178 -20.838 1.00 71.19 85 SER A O 1
ATOM 647 N N . ARG A 1 86 ? 8.927 5.475 -22.850 1.00 73.69 86 ARG A N 1
ATOM 648 C CA . ARG A 1 86 ? 7.877 6.387 -22.372 1.00 73.69 86 ARG A CA 1
ATOM 649 C C . ARG A 1 86 ? 6.724 5.548 -21.819 1.00 73.69 86 ARG A C 1
ATOM 651 O O . ARG A 1 86 ? 6.427 4.502 -22.389 1.00 73.69 86 ARG A O 1
ATOM 658 N N . PHE A 1 87 ? 6.054 6.027 -20.769 1.00 67.31 87 PHE A N 1
ATOM 659 C CA . PHE A 1 87 ? 4.985 5.278 -20.091 1.00 67.31 87 PHE A CA 1
ATOM 660 C C . PHE A 1 87 ? 3.823 4.906 -21.028 1.00 67.31 87 PHE A C 1
ATOM 662 O O . PHE A 1 87 ? 3.380 3.758 -21.062 1.00 67.31 87 PHE A O 1
ATOM 669 N N . LEU A 1 88 ? 3.381 5.874 -21.837 1.00 72.75 88 LEU A N 1
ATOM 670 C CA . LEU A 1 88 ? 2.394 5.686 -22.895 1.00 72.75 88 LEU A CA 1
ATOM 671 C C . LEU A 1 88 ? 3.054 5.906 -24.258 1.00 72.75 88 LEU A C 1
ATOM 673 O O . LEU A 1 88 ? 3.709 6.926 -24.482 1.00 72.75 88 LEU A O 1
ATOM 677 N N . VAL A 1 89 ? 2.852 4.968 -25.182 1.00 70.00 89 VAL A N 1
ATOM 678 C CA . VAL A 1 89 ? 3.201 5.115 -26.605 1.00 70.00 89 VAL A CA 1
ATOM 679 C C . VAL A 1 89 ? 1.978 4.704 -27.411 1.00 70.00 89 VAL A C 1
ATOM 681 O O . VAL A 1 89 ? 1.458 3.606 -27.219 1.00 70.00 89 VAL A O 1
ATOM 684 N N . ASP A 1 90 ? 1.488 5.608 -28.256 1.00 81.12 90 ASP A N 1
ATOM 685 C CA . ASP A 1 90 ? 0.256 5.438 -29.041 1.00 81.12 90 ASP A CA 1
ATOM 686 C C . ASP A 1 90 ? -0.965 5.073 -28.176 1.00 81.12 90 ASP A C 1
ATOM 688 O O . ASP A 1 90 ? -1.785 4.228 -28.533 1.00 81.12 90 ASP A O 1
ATOM 692 N N . GLY A 1 91 ? -1.047 5.668 -26.979 1.00 75.31 91 GLY A N 1
ATOM 693 C CA . GLY A 1 91 ? -2.124 5.424 -26.014 1.00 75.31 91 GLY A CA 1
ATOM 694 C C . GLY A 1 91 ? -2.065 4.064 -25.309 1.00 75.31 91 GLY A C 1
ATOM 695 O O . GLY A 1 91 ? -2.991 3.723 -24.580 1.00 75.31 91 GLY A O 1
ATOM 696 N N . ARG A 1 92 ? -0.996 3.279 -25.498 1.00 80.75 92 ARG A N 1
ATOM 697 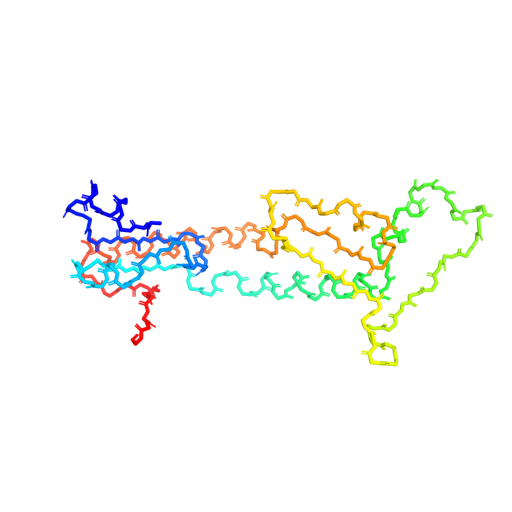C CA . ARG A 1 92 ? -0.816 1.968 -24.856 1.00 80.75 92 ARG A CA 1
ATOM 698 C C . ARG A 1 92 ? 0.193 2.043 -23.718 1.00 80.75 92 ARG A C 1
ATOM 700 O O . ARG A 1 92 ? 1.251 2.653 -23.873 1.00 80.75 92 ARG A O 1
ATOM 707 N N . ILE A 1 93 ? -0.113 1.360 -22.616 1.00 83.69 93 ILE A N 1
ATOM 708 C CA . ILE A 1 93 ? 0.799 1.185 -21.481 1.00 83.69 93 ILE A CA 1
ATOM 709 C C . ILE A 1 93 ? 1.996 0.347 -21.943 1.00 83.69 93 ILE A C 1
ATOM 711 O O . ILE A 1 93 ? 1.833 -0.758 -22.463 1.00 83.69 93 ILE A O 1
ATOM 715 N N . ARG A 1 94 ? 3.203 0.900 -21.794 1.00 84.44 94 ARG A N 1
ATOM 716 C CA . ARG A 1 94 ? 4.466 0.250 -22.182 1.00 84.44 94 ARG A CA 1
ATOM 717 C C . ARG A 1 94 ? 5.231 -0.338 -21.008 1.00 84.44 94 ARG A C 1
ATOM 719 O O . ARG A 1 94 ? 6.176 -1.073 -21.264 1.00 84.44 94 ARG A O 1
ATOM 726 N N . GLY A 1 95 ? 4.820 -0.076 -19.773 1.00 88.94 95 GLY A N 1
ATOM 727 C CA . GLY A 1 95 ? 5.397 -0.680 -18.578 1.00 88.94 95 GLY A CA 1
ATOM 728 C C . GLY A 1 95 ? 4.535 -0.444 -17.343 1.00 88.94 95 GLY A C 1
ATOM 729 O O . GLY A 1 95 ? 3.633 0.391 -17.373 1.00 88.94 95 GLY A O 1
ATOM 730 N N . ALA A 1 96 ? 4.796 -1.194 -16.278 1.00 92.38 96 ALA A N 1
ATOM 731 C CA . ALA A 1 96 ? 4.030 -1.120 -15.037 1.00 92.38 96 ALA A CA 1
ATOM 732 C C . ALA A 1 96 ? 4.937 -1.318 -13.820 1.00 92.38 96 ALA A C 1
ATOM 734 O O . ALA A 1 96 ? 5.786 -2.204 -13.820 1.00 92.38 96 ALA A O 1
ATOM 735 N N . GLY A 1 97 ? 4.743 -0.497 -12.791 1.00 95.25 97 GLY A N 1
ATOM 736 C CA . GLY A 1 97 ? 5.334 -0.690 -11.471 1.00 95.25 97 GLY A CA 1
ATOM 737 C C . GLY A 1 97 ? 4.229 -1.145 -10.530 1.00 95.25 97 GLY A C 1
ATOM 738 O O . GLY A 1 97 ? 3.226 -0.447 -10.404 1.00 95.25 97 GLY A O 1
ATOM 739 N N . LEU A 1 98 ? 4.373 -2.329 -9.944 1.00 96.75 98 LEU A N 1
ATOM 740 C CA . LEU A 1 98 ? 3.335 -2.980 -9.150 1.00 96.75 98 LEU A CA 1
ATOM 741 C C . LEU A 1 98 ? 3.871 -3.243 -7.745 1.00 96.75 98 LEU A C 1
ATOM 743 O O . LEU A 1 98 ? 4.795 -4.038 -7.599 1.00 96.75 98 LEU A O 1
ATOM 747 N N . ASP A 1 99 ? 3.292 -2.588 -6.736 1.00 97.88 99 ASP A N 1
ATOM 748 C CA . ASP A 1 99 ? 3.544 -2.912 -5.322 1.00 97.88 99 ASP A CA 1
ATOM 749 C C . ASP A 1 99 ? 2.506 -3.886 -4.751 1.00 97.88 99 ASP A C 1
ATOM 751 O O . ASP A 1 99 ? 2.794 -4.583 -3.792 1.00 97.88 99 ASP A O 1
ATOM 755 N N . VAL A 1 100 ? 1.318 -3.983 -5.358 1.00 96.69 100 VAL A N 1
ATOM 756 C CA . VAL A 1 100 ? 0.239 -4.867 -4.894 1.00 96.69 100 VAL A CA 1
ATOM 757 C C . VAL A 1 100 ? -0.235 -5.825 -5.983 1.00 96.69 100 VAL A C 1
ATOM 759 O O . VAL A 1 100 ? -0.192 -5.514 -7.179 1.00 96.69 100 VAL A O 1
ATOM 762 N N . PHE A 1 101 ? -0.732 -6.989 -5.567 1.00 96.19 101 PHE A N 1
ATOM 763 C CA . PHE A 1 101 ? -1.234 -8.058 -6.430 1.00 96.19 101 PHE A CA 1
ATOM 764 C C . PHE A 1 101 ? -2.578 -8.589 -5.932 1.00 96.19 101 PHE A C 1
ATOM 766 O O . PHE A 1 101 ? -2.923 -8.502 -4.760 1.00 96.19 101 PHE A O 1
ATOM 773 N N . GLN A 1 102 ? -3.350 -9.198 -6.832 1.00 93.56 102 GLN A N 1
ATOM 774 C CA . GLN A 1 102 ? -4.684 -9.694 -6.486 1.00 93.56 102 GLN A CA 1
ATOM 775 C C . GLN A 1 102 ? -4.665 -10.811 -5.425 1.00 93.56 102 GLN A C 1
ATOM 777 O O . GLN A 1 102 ? -5.539 -10.843 -4.566 1.00 93.56 102 GLN A O 1
ATOM 782 N N . ASN A 1 103 ? -3.692 -11.727 -5.501 1.00 93.38 103 ASN A N 1
ATOM 783 C CA . ASN A 1 103 ? -3.607 -12.927 -4.660 1.00 93.38 103 ASN A CA 1
ATOM 784 C C . ASN A 1 103 ? -2.248 -13.014 -3.953 1.00 93.38 103 ASN A C 1
ATOM 786 O O . ASN A 1 103 ? -1.527 -14.002 -4.085 1.00 93.38 103 ASN A O 1
ATOM 790 N N . GLU A 1 104 ? -1.867 -11.964 -3.234 1.00 93.75 104 GLU A N 1
ATOM 791 C CA . GLU A 1 104 ? -0.615 -11.941 -2.472 1.00 93.75 104 GLU A CA 1
ATOM 792 C C . GLU A 1 104 ? -0.510 -13.110 -1.466 1.00 93.75 104 GLU A C 1
ATOM 794 O O . GLU A 1 104 ? -1.521 -13.526 -0.896 1.00 93.75 104 GLU A O 1
ATOM 799 N N . PRO A 1 105 ? 0.698 -13.668 -1.237 1.00 95.94 105 PRO A N 1
ATOM 800 C CA . PRO A 1 105 ? 1.998 -13.261 -1.789 1.00 95.94 105 PRO A CA 1
ATOM 801 C C . PRO A 1 105 ? 2.305 -13.863 -3.178 1.00 95.94 105 PRO A C 1
ATOM 803 O O . PRO A 1 105 ? 3.449 -13.836 -3.632 1.00 95.94 105 PRO A O 1
ATOM 806 N N . TYR A 1 106 ? 1.316 -14.448 -3.862 1.00 96.31 106 TYR A N 1
ATOM 807 C CA . TYR A 1 106 ? 1.511 -15.118 -5.147 1.00 96.31 106 TYR A CA 1
ATOM 808 C C . TYR A 1 106 ? 1.404 -14.136 -6.321 1.00 96.31 106 TYR A C 1
ATOM 810 O O . TYR A 1 106 ? 0.329 -13.642 -6.662 1.00 96.31 106 TYR A O 1
ATOM 818 N N . VAL A 1 107 ? 2.534 -13.899 -6.986 1.00 95.62 107 VAL A N 1
ATOM 819 C CA . VAL A 1 107 ? 2.623 -13.045 -8.179 1.00 95.62 107 VAL A CA 1
ATOM 820 C C . VAL A 1 107 ? 2.394 -13.880 -9.453 1.00 95.62 107 VAL A C 1
ATOM 822 O O . VAL A 1 107 ? 2.977 -14.965 -9.566 1.00 95.62 107 VAL A O 1
ATOM 825 N N . PRO A 1 108 ? 1.588 -13.408 -10.430 1.00 96.31 108 PRO A N 1
ATOM 826 C CA . PRO A 1 108 ? 1.415 -14.086 -11.716 1.00 96.31 108 PRO A CA 1
ATOM 827 C C . PRO A 1 108 ? 2.755 -14.343 -12.415 1.00 96.31 108 PRO A C 1
ATOM 829 O O . PRO A 1 108 ? 3.571 -13.432 -12.582 1.00 96.31 108 PRO A O 1
ATOM 832 N N . LYS A 1 109 ? 3.000 -15.597 -12.814 1.00 95.19 109 LYS A N 1
ATOM 833 C CA . LYS A 1 109 ? 4.320 -16.038 -13.295 1.00 95.19 109 LYS A CA 1
ATOM 834 C C . LYS A 1 109 ? 4.737 -15.344 -14.590 1.00 95.19 109 LYS A C 1
ATOM 836 O O . LYS A 1 109 ? 5.924 -15.150 -14.837 1.00 95.19 109 LYS A O 1
ATOM 841 N N . GLU A 1 110 ? 3.753 -14.956 -15.389 1.00 94.12 110 GLU A N 1
ATOM 842 C CA . GLU A 1 110 ? 3.902 -14.267 -16.664 1.00 94.12 110 GLU A CA 1
ATOM 843 C C . GLU A 1 110 ? 4.607 -12.915 -16.501 1.00 94.12 110 GLU A C 1
ATOM 845 O O . GLU A 1 110 ? 5.269 -12.464 -17.431 1.00 94.12 110 GLU A O 1
ATOM 850 N N . LEU A 1 111 ? 4.512 -12.287 -15.322 1.00 93.19 111 LEU A N 1
ATOM 851 C CA . LEU A 1 111 ? 5.104 -10.975 -15.063 1.00 93.19 111 LEU A CA 1
ATOM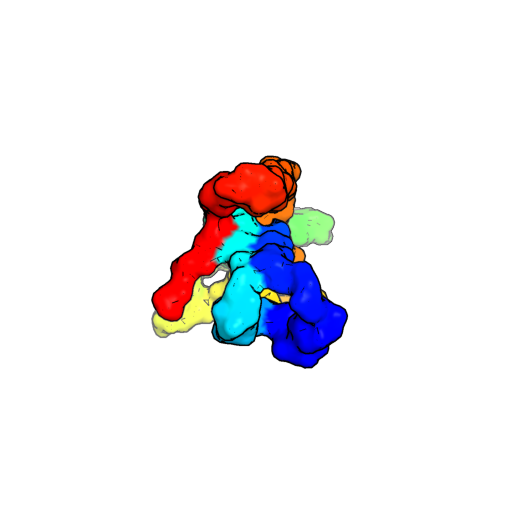 852 C C . LEU A 1 111 ? 6.622 -11.024 -14.852 1.00 93.19 111 LEU A C 1
ATOM 854 O O . LEU A 1 111 ? 7.300 -10.051 -15.166 1.00 93.19 111 LEU A O 1
ATOM 858 N N . PHE A 1 112 ? 7.180 -12.137 -14.362 1.00 92.06 112 PHE A N 1
ATOM 859 C CA . PHE A 1 112 ? 8.617 -12.222 -14.053 1.00 92.06 112 PHE A CA 1
ATOM 860 C C . PHE A 1 112 ? 9.516 -12.155 -15.292 1.00 92.06 112 PHE A C 1
ATOM 862 O O . PHE A 1 112 ? 10.683 -11.790 -15.176 1.00 92.06 112 PHE A O 1
ATOM 869 N N . GLY A 1 113 ? 8.991 -12.516 -16.466 1.00 86.81 113 GLY A N 1
ATOM 870 C CA . GLY A 1 113 ? 9.723 -12.458 -17.734 1.00 86.81 113 GLY A CA 1
ATOM 871 C C . GLY A 1 113 ? 9.642 -11.107 -18.450 1.00 86.81 113 GLY A C 1
ATOM 872 O O . GLY A 1 113 ? 10.185 -10.976 -19.544 1.00 86.81 113 GLY A O 1
ATOM 873 N N . LEU A 1 114 ? 8.932 -10.123 -17.890 1.00 87.62 114 LEU A N 1
ATOM 874 C CA . LEU A 1 114 ? 8.679 -8.841 -18.543 1.00 87.62 114 LEU A CA 1
ATOM 875 C C . LEU A 1 114 ? 9.695 -7.781 -18.098 1.00 87.62 114 LEU A C 1
ATOM 877 O O . LEU A 1 114 ? 9.602 -7.233 -17.003 1.00 87.62 114 LEU A O 1
ATOM 881 N N . ASP A 1 115 ? 10.620 -7.412 -18.986 1.00 83.06 115 ASP A N 1
ATOM 882 C CA . ASP A 1 115 ? 11.642 -6.377 -18.725 1.00 83.06 115 ASP A CA 1
ATOM 883 C C . ASP A 1 115 ? 11.078 -4.958 -18.529 1.00 83.06 115 ASP A C 1
ATOM 885 O O . ASP A 1 115 ? 11.792 -4.036 -18.132 1.00 83.06 115 ASP A O 1
ATOM 889 N N . ASN A 1 116 ? 9.805 -4.757 -18.862 1.00 86.31 116 ASN A N 1
ATOM 890 C CA . ASN A 1 116 ? 9.078 -3.501 -18.712 1.00 86.31 116 ASN A CA 1
ATOM 891 C C . ASN A 1 116 ? 8.162 -3.478 -17.478 1.00 86.31 116 ASN A C 1
ATOM 893 O O . ASN A 1 116 ? 7.357 -2.553 -17.338 1.00 86.31 116 ASN A O 1
ATOM 897 N N . VAL A 1 117 ? 8.262 -4.478 -16.601 1.00 92.19 117 VAL A N 1
ATOM 898 C CA . VAL A 1 117 ? 7.507 -4.547 -15.349 1.00 92.19 117 VAL A CA 1
ATOM 899 C C . VAL A 1 117 ? 8.466 -4.529 -14.161 1.00 92.19 117 VAL A C 1
ATOM 901 O O . VAL A 1 117 ? 9.476 -5.230 -14.139 1.00 92.19 117 VAL A O 1
ATOM 904 N N . VAL A 1 118 ? 8.140 -3.714 -13.161 1.00 95.44 118 VAL A N 1
ATOM 905 C CA . VAL A 1 118 ? 8.820 -3.674 -11.862 1.00 95.44 118 VAL A CA 1
ATOM 906 C C . VAL A 1 118 ? 7.848 -4.203 -10.814 1.00 95.44 118 VAL A C 1
ATOM 908 O O . VAL A 1 118 ? 6.696 -3.779 -10.765 1.00 95.44 118 VAL A O 1
ATOM 911 N N . LEU A 1 119 ? 8.309 -5.154 -10.005 1.00 96.25 119 LEU A N 1
ATOM 912 C CA . LEU A 1 119 ? 7.507 -5.868 -9.015 1.00 96.25 119 LEU A CA 1
ATOM 913 C C . LEU A 1 119 ? 8.077 -5.574 -7.625 1.00 96.25 119 LEU A C 1
ATOM 915 O O . LEU A 1 119 ? 9.260 -5.822 -7.389 1.00 96.25 119 LEU A O 1
ATOM 919 N N . SER A 1 120 ? 7.243 -5.067 -6.726 1.00 97.06 120 SER A N 1
ATOM 920 C CA . SER A 1 120 ? 7.568 -4.776 -5.332 1.00 97.06 120 SER A CA 1
ATOM 921 C C . SER A 1 120 ? 6.614 -5.553 -4.408 1.00 97.06 120 SER A C 1
ATOM 923 O O . SER A 1 120 ? 5.441 -5.697 -4.744 1.00 97.06 120 SER A O 1
ATOM 925 N N . PRO A 1 121 ? 7.096 -6.140 -3.299 1.00 96.81 121 PRO A N 1
ATOM 926 C CA . PRO A 1 121 ? 6.317 -7.020 -2.427 1.00 96.81 121 PRO A CA 1
ATOM 927 C C . PRO A 1 121 ? 5.504 -6.263 -1.358 1.00 96.81 121 PRO A C 1
ATOM 929 O O . PRO A 1 121 ? 5.752 -6.454 -0.170 1.00 96.81 121 PRO A O 1
ATOM 932 N N . HIS A 1 122 ? 4.540 -5.433 -1.763 1.00 96.44 122 HIS A N 1
ATOM 933 C CA . HIS A 1 122 ? 3.606 -4.716 -0.876 1.00 96.44 122 HIS A CA 1
ATOM 934 C C . HIS A 1 122 ? 4.301 -4.018 0.296 1.00 96.44 122 HIS A C 1
ATOM 936 O O . HIS A 1 122 ? 3.999 -4.238 1.469 1.00 96.44 122 HIS A O 1
ATOM 942 N N . GLN A 1 123 ? 5.286 -3.196 -0.040 1.00 95.06 123 GLN A N 1
ATOM 943 C CA . GLN A 1 123 ? 6.205 -2.600 0.927 1.00 95.06 123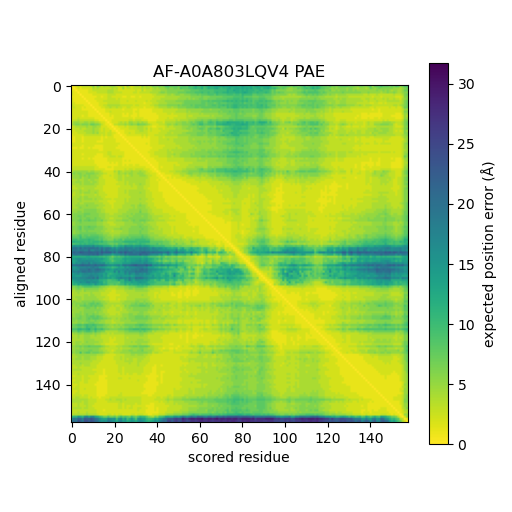 GLN A CA 1
ATOM 944 C C . GLN A 1 123 ? 6.269 -1.079 0.815 1.00 95.06 123 GLN A C 1
ATOM 946 O O . GLN A 1 123 ? 7.182 -0.473 1.371 1.00 95.06 123 GLN A O 1
ATOM 951 N N . ALA A 1 124 ? 5.319 -0.447 0.121 1.00 95.19 124 ALA A N 1
ATOM 952 C CA . ALA A 1 124 ? 5.328 0.998 -0.089 1.00 95.19 124 ALA A CA 1
ATOM 953 C C . ALA A 1 124 ? 5.431 1.825 1.205 1.00 95.19 124 ALA A C 1
ATOM 955 O O . ALA A 1 124 ? 5.980 2.915 1.172 1.00 95.19 124 ALA A O 1
ATOM 956 N N . PHE A 1 125 ? 4.964 1.302 2.341 1.00 92.50 125 PHE A N 1
ATOM 957 C CA . PHE A 1 125 ? 5.019 1.968 3.648 1.00 92.50 125 PHE A CA 1
ATOM 958 C C . PHE A 1 125 ? 6.069 1.375 4.612 1.00 92.50 125 PHE A C 1
ATOM 960 O O . PHE A 1 125 ? 6.073 1.703 5.796 1.00 92.50 125 PHE A O 1
ATOM 967 N N . PHE A 1 126 ? 6.940 0.456 4.173 1.00 93.19 126 PHE A N 1
ATOM 968 C CA . PHE A 1 126 ? 7.896 -0.224 5.062 1.00 93.19 126 PHE A CA 1
ATOM 969 C C . PHE A 1 126 ? 9.124 0.634 5.394 1.00 93.19 126 PHE A C 1
ATOM 971 O O . PHE A 1 126 ? 10.252 0.333 4.999 1.00 93.19 126 PHE A O 1
ATOM 978 N N . THR A 1 127 ? 8.913 1.665 6.210 1.00 94.56 127 THR A N 1
ATOM 979 C CA . THR A 1 127 ? 9.978 2.453 6.844 1.00 94.56 127 THR A CA 1
ATOM 980 C C . THR A 1 127 ? 9.821 2.436 8.369 1.00 94.56 127 THR A C 1
ATOM 982 O O . THR A 1 127 ? 8.696 2.329 8.869 1.00 94.56 127 THR A O 1
ATOM 985 N N . PRO A 1 128 ? 10.918 2.541 9.148 1.00 95.38 128 PRO A N 1
ATOM 986 C CA . PRO A 1 128 ? 10.829 2.655 10.604 1.00 95.38 128 PRO A CA 1
ATOM 987 C C . PRO A 1 128 ? 9.902 3.788 11.063 1.0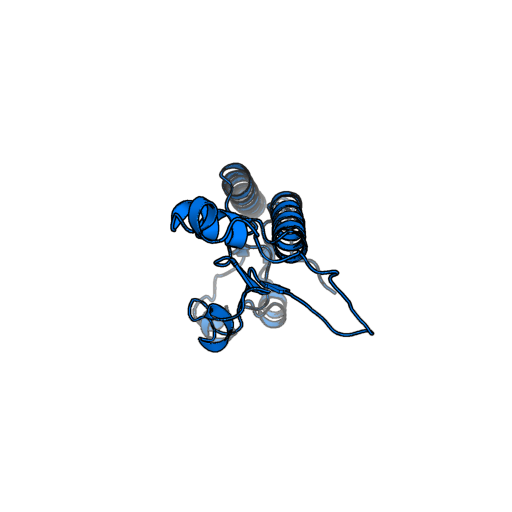0 95.38 128 PRO A C 1
ATOM 989 O O . PRO A 1 128 ? 9.166 3.613 12.033 1.00 95.38 128 PRO A O 1
ATOM 992 N N . ASP A 1 129 ? 9.903 4.907 10.337 1.00 94.75 129 ASP A N 1
ATOM 993 C CA . ASP A 1 129 ? 9.099 6.085 10.652 1.00 94.75 129 ASP A CA 1
ATOM 9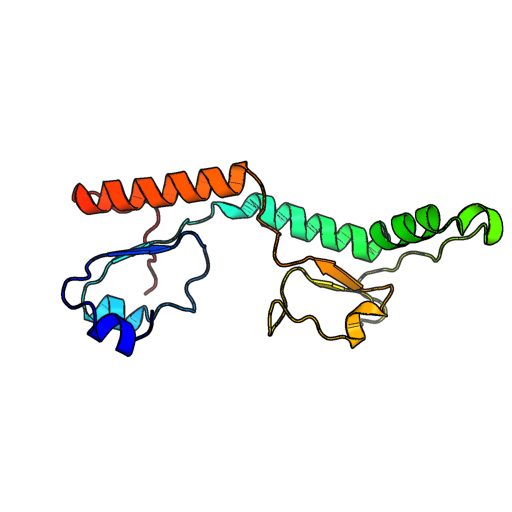94 C C . ASP A 1 129 ? 7.604 5.820 10.422 1.00 94.75 129 ASP A C 1
ATOM 996 O O . ASP A 1 129 ? 6.800 6.107 11.309 1.00 94.75 129 ASP A O 1
ATOM 1000 N N . SER A 1 130 ? 7.227 5.167 9.314 1.00 94.56 130 SER A N 1
ATOM 1001 C CA . SER A 1 130 ? 5.844 4.722 9.071 1.00 94.56 130 SER A CA 1
ATOM 1002 C C . SER A 1 130 ? 5.350 3.765 10.153 1.00 94.56 130 SER A C 1
ATOM 1004 O O . SER A 1 130 ? 4.248 3.929 10.683 1.00 94.56 130 SER A O 1
ATOM 1006 N N . PHE A 1 131 ? 6.162 2.770 10.529 1.00 94.69 131 PHE A N 1
ATOM 1007 C CA . PHE A 1 131 ? 5.803 1.849 11.611 1.00 94.69 131 PHE A CA 1
ATOM 1008 C C . PHE A 1 131 ? 5.620 2.581 12.939 1.00 94.69 131 PHE A C 1
ATOM 1010 O O . PHE A 1 131 ? 4.669 2.291 13.669 1.00 94.69 131 PHE A O 1
ATOM 1017 N N . LYS A 1 132 ? 6.497 3.545 13.238 1.00 95.50 132 LYS A N 1
ATOM 1018 C CA . LYS A 1 132 ? 6.403 4.333 14.463 1.00 95.50 132 LYS A CA 1
ATOM 1019 C C . LYS A 1 132 ? 5.153 5.214 14.479 1.00 95.50 132 LYS A C 1
ATOM 1021 O O . LYS A 1 132 ? 4.422 5.209 15.465 1.00 95.50 132 LYS A O 1
ATOM 1026 N N . ALA A 1 133 ? 4.854 5.895 13.377 1.00 95.00 133 ALA A N 1
ATOM 1027 C CA . ALA A 1 133 ? 3.653 6.715 13.245 1.00 95.00 133 ALA A CA 1
ATOM 1028 C C . ALA A 1 133 ? 2.365 5.884 13.400 1.00 95.00 133 ALA A C 1
ATOM 1030 O O . ALA A 1 133 ? 1.440 6.286 14.110 1.00 95.00 133 ALA A O 1
ATOM 1031 N N . ALA A 1 134 ? 2.311 4.695 12.789 1.00 95.94 134 ALA A N 1
ATOM 1032 C CA . ALA A 1 134 ? 1.182 3.777 12.928 1.00 95.94 134 ALA A CA 1
ATOM 1033 C C . ALA A 1 134 ? 0.999 3.275 14.369 1.00 95.94 134 ALA A C 1
ATOM 1035 O O . ALA A 1 134 ? -0.139 3.189 14.845 1.00 95.94 134 ALA A O 1
ATOM 1036 N N . GLU A 1 135 ? 2.095 2.954 15.064 1.00 96.38 135 GLU A N 1
ATOM 1037 C CA . GLU A 1 135 ? 2.081 2.602 16.487 1.00 96.38 135 GLU A CA 1
ATOM 1038 C C . GLU A 1 135 ? 1.521 3.759 17.322 1.00 96.38 135 GLU A C 1
ATOM 1040 O O . GLU A 1 135 ? 0.544 3.567 18.048 1.00 96.38 135 GLU A O 1
ATOM 1045 N N . ASP A 1 136 ? 2.083 4.960 17.170 1.00 96.81 136 ASP A N 1
ATOM 1046 C CA . ASP A 1 136 ? 1.711 6.141 17.954 1.00 96.81 136 ASP A CA 1
ATOM 1047 C C . ASP A 1 136 ? 0.225 6.480 17.799 1.00 96.81 136 ASP A C 1
ATOM 1049 O O . ASP A 1 136 ? -0.475 6.697 18.790 1.00 96.81 136 ASP A O 1
ATOM 1053 N N . ILE A 1 137 ? -0.302 6.443 16.572 1.00 97.19 137 ILE A N 1
ATOM 1054 C CA . ILE A 1 137 ? -1.724 6.703 16.315 1.00 97.19 137 ILE A CA 1
ATOM 1055 C C . ILE A 1 137 ? -2.604 5.574 16.862 1.00 97.19 137 ILE A C 1
ATOM 1057 O O . ILE A 1 137 ? -3.673 5.841 17.419 1.00 97.19 137 ILE A O 1
ATOM 1061 N N . SER A 1 138 ? -2.183 4.312 16.736 1.00 97.25 138 SER A N 1
ATOM 1062 C CA . SER A 1 138 ? -2.946 3.174 17.269 1.00 97.25 138 SER A CA 1
ATOM 1063 C C . SER A 1 138 ? -3.073 3.261 18.793 1.00 97.25 138 SER A C 1
ATOM 1065 O O . SER A 1 138 ? -4.175 3.130 19.331 1.00 97.25 138 SER A O 1
ATOM 1067 N N . VAL A 1 139 ? -1.962 3.540 19.482 1.00 97.62 139 VAL A N 1
ATOM 1068 C CA . VAL A 1 139 ? -1.918 3.718 20.940 1.00 97.62 139 VAL A CA 1
ATOM 1069 C C . VAL A 1 139 ? -2.750 4.926 21.356 1.00 97.62 139 VAL A C 1
ATOM 1071 O O . VAL A 1 139 ? -3.620 4.792 22.214 1.00 97.62 139 VAL A O 1
ATOM 1074 N N . ALA A 1 140 ? -2.578 6.075 20.701 1.00 97.69 140 ALA A N 1
ATOM 1075 C CA . ALA A 1 140 ? -3.322 7.285 21.040 1.00 97.69 140 ALA A CA 1
ATOM 1076 C C . ALA A 1 140 ? -4.845 7.118 20.859 1.00 97.69 140 ALA A C 1
ATOM 1078 O O . ALA A 1 140 ? -5.626 7.658 21.644 1.00 97.69 140 ALA A O 1
ATOM 1079 N N . ASN A 1 141 ? -5.297 6.333 19.874 1.00 98.06 141 ASN A N 1
ATOM 1080 C CA . ASN A 1 141 ? -6.715 5.987 19.728 1.00 98.06 141 ASN A CA 1
ATOM 1081 C C . ASN A 1 141 ? -7.234 5.109 20.875 1.00 98.06 141 ASN A C 1
ATOM 1083 O O . ASN A 1 141 ? -8.336 5.351 21.368 1.00 98.06 141 ASN A O 1
ATOM 1087 N N . LEU A 1 142 ? -6.460 4.107 21.307 1.00 98.06 142 LEU A N 1
ATOM 1088 C CA . LEU A 1 142 ? -6.817 3.271 22.459 1.00 98.06 142 LEU A CA 1
ATOM 1089 C C . LEU A 1 142 ? -6.897 4.109 23.737 1.00 98.06 142 LEU A C 1
ATOM 1091 O O . LEU A 1 142 ? -7.888 4.033 24.464 1.00 98.06 142 LEU A O 1
ATOM 10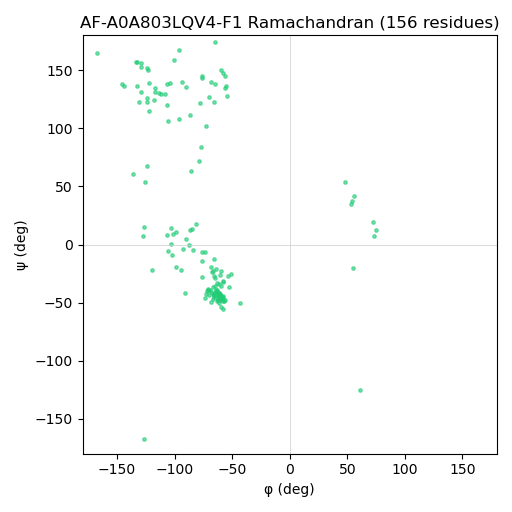95 N N . GLU A 1 143 ? -5.893 4.949 23.989 1.00 98.38 143 GLU A N 1
ATOM 1096 C CA . GLU A 1 143 ? -5.871 5.856 25.137 1.00 98.38 143 GLU A CA 1
ATOM 1097 C C . GLU A 1 143 ? -7.058 6.820 25.123 1.00 98.38 143 GLU A C 1
ATOM 1099 O O . GLU A 1 143 ? -7.706 7.019 26.156 1.00 98.38 143 GLU A O 1
ATOM 1104 N N . ALA A 1 144 ? -7.376 7.397 23.960 1.00 98.19 144 ALA A N 1
ATOM 1105 C CA . ALA A 1 144 ? -8.527 8.274 23.797 1.00 98.19 144 ALA A CA 1
ATOM 1106 C C . ALA A 1 144 ? -9.838 7.542 24.107 1.00 98.19 144 ALA A C 1
ATOM 1108 O O . ALA A 1 144 ? -10.638 8.054 24.894 1.00 98.19 144 ALA A O 1
ATOM 1109 N N . PHE A 1 145 ? -10.023 6.335 23.563 1.00 98.00 145 PHE A N 1
ATOM 1110 C CA . PHE A 1 145 ? -11.212 5.515 23.792 1.00 98.00 145 PHE A CA 1
ATOM 1111 C C . PHE A 1 145 ? -11.422 5.217 25.284 1.00 98.00 145 PHE A C 1
ATOM 1113 O O . PHE A 1 145 ? -12.454 5.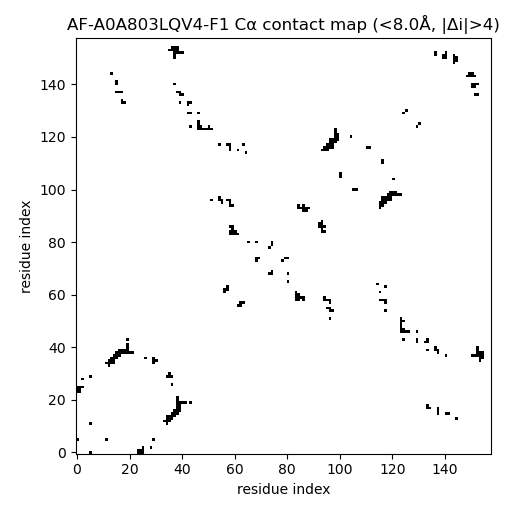583 25.846 1.00 98.00 145 PHE A O 1
ATOM 1120 N N . PHE A 1 146 ? -10.420 4.646 25.962 1.00 98.12 146 PHE A N 1
ATOM 1121 C CA . PHE A 1 146 ? -10.529 4.297 27.386 1.00 98.12 146 PHE A CA 1
ATOM 1122 C C . PHE A 1 146 ? -10.601 5.517 28.315 1.00 98.12 146 PHE A C 1
ATOM 1124 O O . PHE A 1 146 ? -11.077 5.408 29.445 1.00 98.12 146 PHE A O 1
ATOM 1131 N N . SER A 1 147 ? -10.175 6.690 27.843 1.00 98.19 147 SER A N 1
ATOM 1132 C CA . SER A 1 147 ? -10.295 7.955 28.575 1.00 98.19 147 SER A CA 1
ATOM 1133 C C . SER A 1 147 ? -11.602 8.708 28.298 1.00 98.19 147 SER A C 1
ATOM 1135 O O . SER A 1 147 ? -11.743 9.838 28.767 1.00 98.19 147 SER A O 1
ATOM 1137 N N . ASN A 1 148 ? -12.539 8.139 27.527 1.00 96.56 148 ASN A N 1
ATOM 1138 C CA . ASN A 1 148 ? -13.753 8.820 27.052 1.00 96.56 148 ASN A CA 1
ATOM 1139 C C . ASN A 1 148 ? -13.464 10.156 26.333 1.00 96.56 148 ASN A C 1
ATOM 1141 O O . ASN A 1 148 ? -14.221 11.124 26.447 1.00 96.56 148 ASN A O 1
ATOM 1145 N N . LYS A 1 149 ? -12.345 10.230 25.606 1.00 97.69 149 LYS A N 1
ATOM 1146 C CA . LYS A 1 149 ? -11.955 11.375 24.773 1.00 97.69 149 LYS A CA 1
ATOM 1147 C C . LYS A 1 149 ? -12.274 11.092 23.299 1.00 97.69 149 LYS A C 1
ATOM 1149 O O . LYS A 1 149 ? -12.387 9.931 22.907 1.00 97.69 149 LYS A O 1
ATOM 1154 N N . PRO A 1 150 ? -12.399 12.130 22.454 1.00 97.06 150 PRO A N 1
ATOM 1155 C CA . PRO A 1 150 ? -12.532 11.935 21.015 1.00 97.06 150 PRO A CA 1
ATOM 1156 C C . PRO A 1 150 ? -11.363 11.122 20.442 1.00 97.06 150 PRO A C 1
ATOM 1158 O O . PRO A 1 150 ? -10.208 11.407 20.752 1.00 97.06 150 PRO A O 1
ATOM 1161 N N . LEU A 1 151 ? -11.679 10.139 19.594 1.00 97.12 151 LEU A N 1
ATOM 1162 C CA . LEU A 1 151 ? -10.689 9.346 18.861 1.00 97.12 151 LEU A CA 1
ATOM 1163 C C . LEU A 1 151 ? -9.820 10.237 17.964 1.00 97.12 151 LEU A C 1
ATOM 1165 O O . LEU A 1 151 ? -10.297 11.252 17.448 1.00 97.12 151 LEU A O 1
ATOM 1169 N N . ILE A 1 152 ? -8.575 9.817 17.744 1.00 96.69 152 ILE A N 1
ATOM 1170 C CA . ILE A 1 152 ? -7.582 10.555 16.954 1.00 96.69 152 ILE A CA 1
ATOM 1171 C C . ILE A 1 152 ? -7.913 10.477 15.463 1.00 96.69 152 ILE A C 1
ATOM 1173 O O . ILE A 1 152 ? -7.942 11.490 14.771 1.00 96.69 152 ILE A O 1
ATOM 1177 N N . SER A 1 153 ? -8.229 9.276 14.985 1.00 96.50 153 SER A N 1
ATOM 1178 C CA . SER A 1 153 ? -8.479 8.982 13.567 1.00 96.50 153 SER A CA 1
ATOM 1179 C C . SER A 1 153 ? -9.710 8.080 13.404 1.00 96.50 153 SER A C 1
ATOM 1181 O O . SER A 1 153 ? -9.618 6.949 12.915 1.00 96.50 153 SER A O 1
ATOM 1183 N N . PRO A 1 154 ? -10.898 8.547 13.841 1.00 95.75 154 PRO A N 1
ATOM 1184 C CA . PRO A 1 154 ? -12.128 7.787 13.685 1.00 95.75 154 PRO A CA 1
ATOM 1185 C C . PRO A 1 154 ? -12.474 7.634 12.204 1.00 95.75 154 PRO A C 1
ATOM 1187 O O . PRO A 1 154 ? -12.453 8.603 11.442 1.00 95.75 154 PRO A O 1
ATOM 1190 N N . ILE A 1 155 ? -12.910 6.440 11.813 1.00 93.62 155 ILE A N 1
ATOM 1191 C CA . ILE A 1 155 ? -13.522 6.228 10.505 1.00 93.62 155 ILE A CA 1
ATOM 1192 C C . ILE A 1 155 ? -14.909 6.862 10.527 1.00 93.62 155 ILE A C 1
ATOM 1194 O O . ILE A 1 155 ? -15.866 6.317 11.078 1.00 93.62 155 ILE A O 1
ATOM 1198 N N . ARG A 1 156 ? -15.014 8.039 9.915 1.00 76.44 156 ARG A N 1
ATOM 1199 C CA . ARG A 1 156 ? -16.284 8.714 9.662 1.00 76.44 156 ARG A CA 1
ATOM 1200 C C . ARG A 1 156 ? -16.597 8.578 8.183 1.00 76.44 156 ARG A C 1
ATOM 1202 O O . ARG A 1 156 ? -15.970 9.230 7.356 1.00 76.44 156 ARG A O 1
ATOM 1209 N N . ARG A 1 157 ? -17.553 7.719 7.854 1.00 61.38 157 ARG A N 1
ATOM 1210 C CA . ARG A 1 157 ? -18.286 7.825 6.596 1.00 61.38 157 ARG A CA 1
ATOM 1211 C C . ARG A 1 157 ? -19.765 7.694 6.886 1.00 61.38 157 ARG A C 1
ATOM 1213 O O . ARG A 1 157 ? -20.158 6.884 7.723 1.00 61.38 157 ARG A O 1
ATOM 1220 N N . ASP A 1 158 ? -20.479 8.576 6.219 1.00 53.12 158 ASP A N 1
ATOM 1221 C CA . ASP A 1 158 ? -21.909 8.819 6.074 1.00 53.12 158 ASP A CA 1
ATOM 1222 C C . ASP A 1 158 ? -22.728 7.511 5.994 1.00 53.12 158 ASP A C 1
ATOM 1224 O O . ASP A 1 158 ? -22.222 6.485 5.482 1.00 53.12 158 ASP A O 1
#

Radius of gyration: 21.78 Å; Cα contacts (8 Å, |Δi|>4): 182; chains: 1; bounding box: 58×28×58 Å

Organism: Chenopodium quinoa (NCBI:txid63459)

pLDDT: mean 92.12, std 7.34, range [53.12, 98.38]

Mean predicted aligned error: 5.08 Å

Nearest PDB structures (foldseek):
  6pex-assembly1_A  TM=9.200E-01  e=2.747E-13  Vitis vinifera
  3ba1-assembly1_A  TM=9.190E-01  e=3.985E-12  Coleus scutellarioides
  5v72-assembly2_D  TM=8.649E-01  e=1.641E-10  Sinorhizobium meliloti 1021
  6bii-assembly1_B  TM=9.114E-01  e=2.381E-09  Pyrococcus yayanosii CH1
  2dbq-assembly1_A  TM=9.004E-01  e=3.091E-09  Pyrococcus horikoshii

InterPro domains:
  IPR006139 D-isomer specific 2-hydroxyacid dehydrogenase, catalytic domain [PF00389] (3-155)
  IPR006140 D-isomer specific 2-hydroxyacid dehydrogenase, NAD-binding domain [PF02826] (87-124)
  IPR036291 NAD(P)-binding domain superfamily [SSF51735] (87-125)
  IPR050223 D-isomer specific 2-hydroxyacid dehydrogenase [PTHR10996] (3-87)

Secondary structure (DSSP, 8-state):
--HHHHHT-TT--EEE-SSS--TTS-HHHHHHHT-EEE--TTTTHHHHHHHHHHHHHHHHHTHHHHHHHHHTT-HHHH--PPP---SEETTEE--EEES--TTTT---GGGTT-TTEEE--S-TT-SHHHHHHHHHHHHHHHHHHHTTPPPSSB----

Foldseek 3Di:
DDPVVVVVVLPAAEEEELDPDDPVPPVVVCVVSNRWYFYLACLQVVLLVVVVVVLVCCLQAVPVVVVVCVVVVVCVPVVDDDHGDDCDDPNDGQAEEDQDDDDPPDDDPVQVPDSNYHYHPNCSRVDPSSSVSSVVLRVQQVVCVVVVHDRPGTDDDD